Protein AF-A0AAD5GZL8-F1 (afdb_monomer)

Mean predicted aligned error: 10.39 Å

Radius of gyration: 17.38 Å; Cα contacts (8 Å, |Δi|>4): 79; chains: 1; bounding box: 44×29×42 Å

Sequence (118 aa):
MGFGRLLSLKMDGIPAKLGHYVVDNFDPDSLELTLTSVTLAIDAEVVHKILGIPIGGVSFNALASREAHDEGISKWKKRYPPSRFISPKQMVDMIDKESNGEDDFNFRMDFIICFYTI

Foldseek 3Di:
DLQLVVLVDDCPDPNVVVVVQQVVQADPVQCWGDDPPDIDRDDLVNCCVRRVDDDDDDPPVRPPDDPPPDPLVVVLPVVDDPDPDDDLVNLVVCCVVPVPSPPDPNVVVSVVVSVVVD

Solvent-accessible surface area (backbone atoms only — not comparable to full-atom values): 7289 Å² total; per-residue (Å²): 114,28,61,35,66,58,70,74,60,77,61,73,68,69,52,44,59,50,52,51,50,48,64,78,35,43,39,83,89,80,32,32,36,56,51,103,88,50,74,44,78,60,49,64,64,58,48,21,70,74,43,46,42,70,80,73,80,77,52,78,88,71,50,76,80,71,64,98,76,43,66,65,60,54,55,53,57,66,76,47,79,100,58,99,68,84,52,60,68,59,39,52,55,44,44,73,70,66,29,87,66,50,68,42,73,61,41,52,51,41,51,53,52,41,67,71,75,108

pLDDT: mean 75.05, std 9.45, range [51.59, 89.25]

Organism: Ambrosia artemisiifolia (NCBI:txid4212)

Structure (mmCIF, N/CA/C/O backbone):
data_AF-A0AAD5GZL8-F1
#
_entry.id   AF-A0AAD5GZL8-F1
#
loop_
_atom_site.group_PDB
_atom_site.id
_atom_site.type_symbol
_atom_site.label_atom_id
_atom_site.label_alt_id
_atom_site.label_comp_id
_atom_site.label_asym_id
_atom_site.label_entity_id
_atom_site.label_seq_id
_atom_site.pdbx_PDB_ins_code
_atom_site.Cartn_x
_atom_site.Cartn_y
_atom_site.Cartn_z
_atom_site.occupancy
_atom_site.B_iso_or_equiv
_atom_site.auth_seq_id
_atom_site.auth_comp_id
_atom_site.auth_asym_id
_atom_site.auth_atom_id
_atom_site.pdbx_PDB_model_num
ATOM 1 N N . MET A 1 1 ? -3.754 1.757 -11.515 1.00 57.72 1 MET A N 1
ATOM 2 C CA . MET A 1 1 ? -4.416 1.089 -10.378 1.00 57.72 1 MET A CA 1
ATOM 3 C C . MET A 1 1 ? -4.753 2.193 -9.388 1.00 57.72 1 MET A C 1
ATOM 5 O O . MET A 1 1 ? -4.089 3.211 -9.403 1.00 57.72 1 MET A O 1
ATOM 9 N N . GLY A 1 2 ? -5.772 2.069 -8.546 1.00 57.69 2 GLY A N 1
ATOM 10 C CA . GLY A 1 2 ? -6.219 3.207 -7.725 1.00 57.69 2 GLY A CA 1
ATOM 11 C C . GLY A 1 2 ? -5.238 3.729 -6.650 1.00 57.69 2 GLY A C 1
ATOM 12 O O . GLY A 1 2 ? -5.474 4.773 -6.045 1.00 57.69 2 GLY A O 1
ATOM 13 N N . PHE A 1 3 ? -4.104 3.060 -6.436 1.00 64.50 3 PHE A N 1
ATOM 14 C CA . PHE A 1 3 ? -3.189 3.312 -5.317 1.00 64.50 3 PHE A CA 1
ATOM 15 C C . PHE A 1 3 ? -2.460 4.663 -5.336 1.00 64.50 3 PHE A C 1
ATOM 17 O O . PHE A 1 3 ? -1.912 5.051 -4.309 1.00 64.50 3 PHE A O 1
ATOM 24 N N . GLY A 1 4 ? -2.489 5.422 -6.437 1.00 66.12 4 GLY A N 1
ATOM 25 C CA . GLY A 1 4 ? -1.828 6.734 -6.509 1.00 66.12 4 GLY A CA 1
ATOM 26 C C . GLY A 1 4 ? -2.289 7.721 -5.427 1.00 66.12 4 GLY A C 1
ATOM 27 O O . GLY A 1 4 ? -1.500 8.522 -4.936 1.00 66.12 4 GLY A O 1
ATOM 28 N N . ARG A 1 5 ? -3.543 7.623 -4.957 1.00 67.69 5 ARG A N 1
ATOM 29 C CA . ARG A 1 5 ? -4.041 8.478 -3.862 1.00 67.69 5 ARG A CA 1
ATOM 30 C C . ARG A 1 5 ? -3.379 8.197 -2.510 1.00 67.69 5 ARG A C 1
ATOM 32 O O . ARG A 1 5 ? -3.365 9.086 -1.663 1.00 67.69 5 ARG A O 1
ATOM 39 N N . LEU A 1 6 ? -2.822 7.000 -2.309 1.00 70.44 6 LEU A N 1
ATOM 40 C CA . LEU A 1 6 ? -2.113 6.642 -1.078 1.00 70.44 6 LEU A CA 1
ATOM 41 C C . LEU A 1 6 ? -0.762 7.356 -0.962 1.00 70.44 6 LEU A C 1
ATOM 43 O O . LEU A 1 6 ? -0.354 7.673 0.148 1.00 70.44 6 LEU A O 1
ATOM 47 N N . LEU A 1 7 ? -0.114 7.697 -2.084 1.00 67.75 7 LEU A N 1
ATOM 48 C CA . LEU A 1 7 ? 1.152 8.449 -2.097 1.00 67.75 7 LEU A CA 1
ATOM 49 C C . LEU A 1 7 ? 1.024 9.843 -1.471 1.00 67.75 7 LEU A C 1
ATOM 51 O O . LEU A 1 7 ? 1.983 10.398 -0.946 1.00 67.75 7 LEU A O 1
ATOM 55 N N . SER A 1 8 ? -0.176 10.423 -1.521 1.00 67.19 8 SER A N 1
ATOM 56 C CA . SER A 1 8 ? -0.459 11.738 -0.938 1.00 67.19 8 SER A CA 1
ATOM 57 C C . SER A 1 8 ? -0.749 11.678 0.568 1.00 67.19 8 SER A C 1
ATOM 59 O O . SER A 1 8 ? -0.903 12.719 1.211 1.00 67.19 8 SER A O 1
ATOM 61 N N . LEU A 1 9 ? -0.879 10.477 1.134 1.00 68.50 9 LEU A N 1
ATOM 62 C CA . LEU A 1 9 ? -1.375 10.259 2.485 1.00 68.50 9 LEU A CA 1
ATOM 63 C C . LEU A 1 9 ? -0.202 10.289 3.475 1.00 68.50 9 LEU A C 1
ATOM 65 O O . LEU A 1 9 ? 0.419 9.275 3.773 1.00 68.50 9 LEU A O 1
ATOM 69 N N . LYS A 1 10 ? 0.122 11.485 3.977 1.00 62.78 10 LYS A N 1
ATOM 70 C CA . LYS A 1 10 ? 1.175 11.668 4.988 1.00 62.78 10 LYS A CA 1
ATOM 71 C C . LYS A 1 10 ? 0.710 11.124 6.341 1.00 62.78 10 LYS A C 1
ATOM 73 O O . LYS A 1 10 ? -0.222 11.661 6.936 1.00 62.78 10 LYS A O 1
ATOM 78 N N . MET A 1 11 ? 1.373 10.078 6.828 1.00 61.38 11 MET A N 1
ATOM 79 C CA . MET A 1 11 ? 1.043 9.382 8.080 1.00 61.38 11 MET A CA 1
ATOM 80 C C . MET A 1 11 ? 1.879 9.862 9.283 1.00 61.38 11 MET A C 1
ATOM 82 O O . MET A 1 11 ? 2.121 9.106 10.221 1.00 61.38 11 MET A O 1
ATOM 86 N N . ASP A 1 12 ? 2.308 11.124 9.302 1.00 60.09 12 ASP A N 1
ATOM 87 C CA . ASP A 1 12 ? 3.185 11.629 10.364 1.00 60.09 12 ASP A CA 1
ATOM 88 C C . ASP A 1 12 ? 2.366 12.219 11.527 1.00 60.09 12 ASP A C 1
ATOM 90 O O . ASP A 1 12 ? 1.577 13.150 11.352 1.00 60.09 12 ASP A O 1
ATOM 94 N N . GLY A 1 13 ? 2.563 11.706 12.747 1.00 66.00 13 GLY A N 1
ATOM 95 C CA . GLY A 1 13 ? 1.979 12.268 13.973 1.00 66.00 13 GLY A CA 1
ATOM 96 C C . GLY A 1 13 ? 0.581 11.739 14.323 1.00 66.00 13 GLY A C 1
ATOM 97 O O . GLY A 1 13 ? 0.419 10.573 14.673 1.00 66.00 13 GLY A O 1
ATOM 98 N N . ILE A 1 14 ? -0.436 12.609 14.305 1.00 61.62 14 ILE A N 1
ATOM 99 C CA . ILE A 1 14 ? -1.834 12.28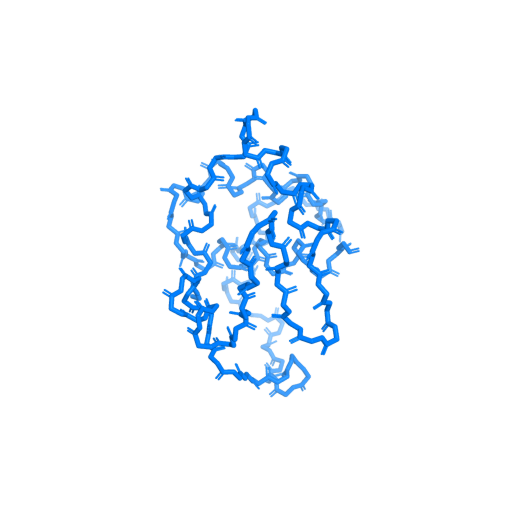3 14.675 1.00 61.62 14 ILE A CA 1
ATOM 100 C C . ILE A 1 14 ? -2.453 11.172 13.794 1.00 61.62 14 ILE A C 1
ATOM 102 O O . ILE A 1 14 ? -3.132 10.305 14.349 1.00 61.62 14 ILE A O 1
ATOM 106 N N . PRO A 1 15 ? -2.197 11.118 12.470 1.00 60.12 15 PRO A N 1
ATOM 107 C CA . PRO A 1 15 ? -2.696 10.046 11.607 1.00 60.12 15 PRO A CA 1
ATOM 108 C C . PRO A 1 15 ? -2.221 8.642 12.008 1.00 60.12 15 PRO A C 1
ATOM 110 O O . PRO A 1 15 ? -2.964 7.684 11.825 1.00 60.12 15 PRO A O 1
ATOM 113 N N . ALA A 1 16 ? -1.042 8.499 12.628 1.00 62.53 16 ALA A N 1
ATOM 114 C CA . ALA A 1 16 ? -0.568 7.199 13.108 1.00 62.53 16 ALA A CA 1
ATOM 115 C C . ALA A 1 16 ? -1.438 6.659 14.258 1.00 62.53 16 ALA A C 1
ATOM 117 O O . ALA A 1 16 ? -1.808 5.486 14.267 1.00 62.53 16 ALA A O 1
ATOM 118 N N . LYS A 1 17 ? -1.845 7.526 15.200 1.00 71.94 17 LYS A N 1
ATOM 119 C CA . LYS A 1 17 ? -2.793 7.152 16.269 1.00 71.94 17 LYS A CA 1
ATOM 120 C C . LYS A 1 17 ? -4.166 6.792 15.710 1.00 71.94 17 LYS A C 1
ATOM 122 O O . LYS A 1 17 ? -4.818 5.901 16.241 1.00 71.94 17 LYS A O 1
ATOM 127 N N . LEU A 1 18 ? -4.586 7.472 14.643 1.00 76.06 18 LEU A N 1
ATOM 128 C CA . LEU A 1 18 ? -5.819 7.140 13.939 1.00 76.06 18 LEU A CA 1
ATOM 129 C C . LEU A 1 18 ? -5.728 5.756 13.284 1.00 76.06 18 LEU A C 1
ATOM 131 O O . LEU A 1 18 ? -6.667 4.981 13.397 1.00 76.06 18 LEU A O 1
ATOM 135 N N . GLY A 1 19 ? -4.589 5.420 12.671 1.00 75.25 19 GLY A N 1
ATOM 136 C CA . GLY A 1 19 ? -4.341 4.087 12.121 1.00 75.25 19 GLY A CA 1
ATOM 137 C C . GLY A 1 19 ? -4.475 2.987 13.175 1.00 75.25 19 GLY A C 1
ATOM 138 O O . GLY A 1 19 ? -5.215 2.032 12.962 1.00 75.25 19 GLY A O 1
ATOM 139 N N . HIS A 1 20 ? -3.843 3.158 14.341 1.00 80.12 20 HIS A N 1
ATOM 140 C CA . HIS A 1 20 ? -3.987 2.218 15.462 1.00 80.12 20 HIS A CA 1
ATOM 141 C C . HIS A 1 20 ? -5.435 2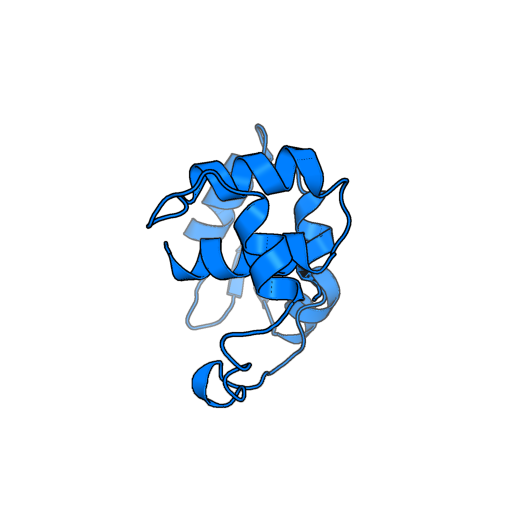.095 15.939 1.00 80.12 20 HIS A C 1
ATOM 143 O O . HIS A 1 20 ? -5.934 0.988 16.102 1.00 80.12 20 HIS A O 1
ATOM 149 N N . TYR A 1 21 ? -6.136 3.221 16.083 1.00 84.25 21 TYR A N 1
ATOM 150 C CA . TYR A 1 21 ? -7.540 3.212 16.480 1.00 84.25 21 TYR A CA 1
ATOM 151 C C . TYR A 1 21 ? -8.418 2.442 15.484 1.00 84.25 21 TYR A C 1
ATOM 153 O O . TYR A 1 21 ? -9.289 1.686 15.899 1.00 84.25 21 TYR A O 1
ATOM 161 N N . VAL A 1 22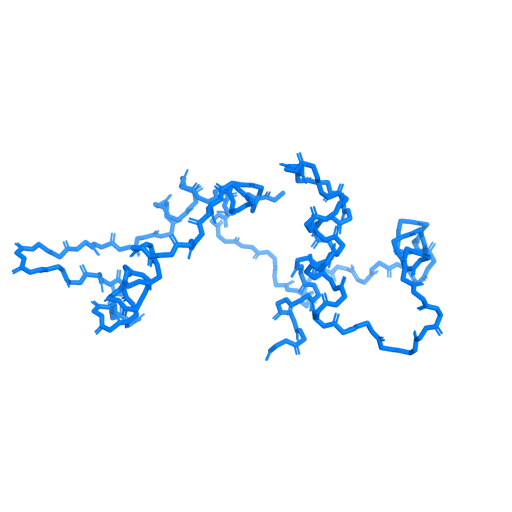 ? -8.191 2.608 14.177 1.00 84.38 22 VAL A N 1
ATOM 162 C CA . VAL A 1 22 ? -8.936 1.861 13.154 1.00 84.38 22 VAL A CA 1
ATOM 163 C C . VAL A 1 22 ? -8.662 0.364 13.272 1.00 84.38 22 VAL A C 1
ATOM 165 O O . VAL A 1 22 ? -9.609 -0.407 13.229 1.00 84.38 22 VAL A O 1
ATOM 168 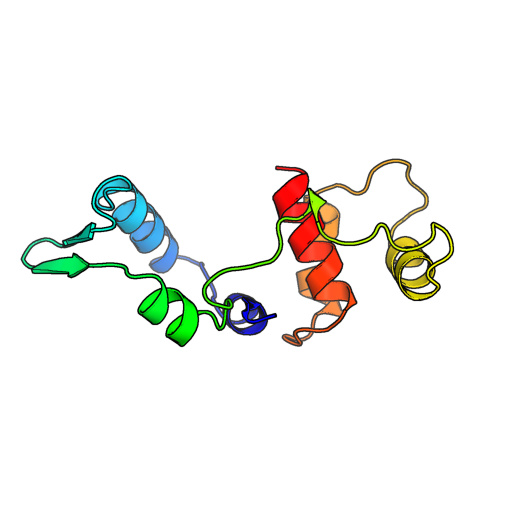N N . VAL A 1 23 ? -7.408 -0.049 13.470 1.00 83.62 23 VAL A N 1
ATOM 169 C CA . VAL A 1 23 ? -7.056 -1.469 13.646 1.00 83.62 23 VAL A CA 1
ATOM 170 C C . VAL A 1 23 ? -7.727 -2.071 14.882 1.00 83.62 23 VAL A C 1
ATOM 172 O O . VAL A 1 23 ? -8.239 -3.182 14.805 1.00 83.62 23 VAL A O 1
ATOM 175 N N . ASP A 1 24 ? -7.770 -1.338 15.994 1.00 86.25 24 ASP A N 1
ATOM 176 C CA . ASP A 1 24 ? -8.335 -1.838 17.253 1.00 86.25 24 ASP A CA 1
ATOM 177 C C . ASP A 1 24 ? -9.873 -1.923 17.243 1.00 86.25 24 ASP A C 1
ATOM 179 O O . ASP A 1 24 ? -10.450 -2.670 18.032 1.00 86.25 24 ASP A O 1
ATOM 183 N N . ASN A 1 25 ? -10.548 -1.145 16.388 1.00 87.75 25 ASN A N 1
ATOM 184 C CA . ASN A 1 25 ? -12.012 -1.016 16.381 1.00 87.75 25 ASN A CA 1
ATOM 185 C C . ASN A 1 25 ? -12.682 -1.524 15.091 1.00 87.75 25 ASN A C 1
ATOM 187 O O . ASN A 1 25 ? -13.901 -1.390 14.941 1.00 87.75 25 ASN A O 1
ATOM 191 N N . PHE A 1 26 ? -11.903 -2.054 14.148 1.00 88.00 26 PHE A N 1
ATOM 192 C CA . PHE A 1 26 ? -12.407 -2.663 12.923 1.00 88.00 26 PHE A CA 1
ATOM 193 C C . PHE A 1 26 ? -12.618 -4.163 13.120 1.00 88.00 26 PHE A C 1
ATOM 195 O O . PHE A 1 26 ? -11.692 -4.880 13.498 1.00 88.00 26 PHE A O 1
ATOM 202 N N . ASP A 1 27 ? -13.823 -4.634 12.821 1.00 88.06 27 ASP A N 1
ATOM 203 C CA . ASP A 1 27 ? -14.154 -6.051 12.807 1.00 88.06 27 ASP A CA 1
ATOM 204 C C . ASP A 1 27 ? -14.059 -6.601 11.369 1.00 88.06 27 ASP A C 1
ATOM 206 O O . ASP A 1 27 ? -14.852 -6.212 10.504 1.00 88.06 27 ASP A O 1
ATOM 210 N N . PRO A 1 28 ? -13.095 -7.496 11.079 1.00 83.00 28 PRO A N 1
ATOM 211 C CA . PRO A 1 28 ? -12.907 -8.044 9.742 1.00 83.00 28 PRO A CA 1
ATOM 212 C C . PRO A 1 28 ? -14.026 -8.997 9.303 1.00 83.00 28 PRO A C 1
ATOM 214 O O . PRO A 1 28 ? -14.189 -9.185 8.098 1.00 83.00 28 PRO A O 1
ATOM 217 N N . ASP A 1 29 ? -14.787 -9.584 10.234 1.00 85.25 29 ASP A N 1
ATOM 218 C CA . ASP A 1 29 ? -15.852 -10.537 9.900 1.00 85.25 29 ASP A CA 1
ATOM 219 C C . ASP A 1 29 ? -17.129 -9.815 9.447 1.00 85.25 29 ASP A C 1
ATOM 221 O O . ASP A 1 29 ? -17.776 -10.228 8.481 1.00 85.25 29 ASP A O 1
ATOM 225 N N . SER A 1 30 ? -17.480 -8.714 10.116 1.00 85.81 30 SER A N 1
ATOM 226 C CA . SER A 1 30 ? -18.627 -7.869 9.753 1.00 85.81 30 SER A CA 1
ATOM 227 C C . SER A 1 30 ? -18.281 -6.750 8.765 1.00 85.81 30 SER A C 1
ATOM 229 O O . SER A 1 30 ? -19.185 -6.175 8.160 1.00 85.81 30 SER A O 1
ATOM 231 N N . LEU A 1 31 ? -16.988 -6.467 8.558 1.00 86.44 31 LEU A N 1
ATOM 232 C CA . LEU A 1 31 ? -16.480 -5.305 7.821 1.00 86.44 31 LEU A CA 1
ATOM 233 C C . LEU A 1 31 ? -16.974 -3.974 8.407 1.00 86.44 31 LEU A C 1
ATOM 235 O O . LEU A 1 31 ? -17.202 -3.007 7.682 1.00 86.44 31 LEU A O 1
ATOM 239 N N . GLU A 1 32 ? -17.126 -3.900 9.725 1.00 89.25 32 GLU A N 1
ATOM 240 C CA . GLU A 1 32 ? -17.613 -2.710 10.416 1.00 89.25 32 GLU A CA 1
ATOM 241 C C . GLU A 1 32 ? -16.511 -2.056 11.253 1.00 89.25 32 GLU A C 1
ATOM 243 O O . GLU A 1 32 ? -15.758 -2.710 11.970 1.00 89.25 32 GLU A O 1
ATOM 248 N N . LEU A 1 33 ? -16.425 -0.729 11.186 1.00 88.31 33 LEU A N 1
ATOM 249 C CA . LEU A 1 33 ? -15.582 0.083 12.054 1.00 88.31 33 LEU A CA 1
ATOM 250 C C . LEU A 1 33 ? -16.453 0.746 13.119 1.00 88.31 33 LEU A C 1
ATOM 252 O O . LEU A 1 33 ? -17.253 1.635 12.814 1.00 88.31 33 LEU A O 1
ATOM 256 N N . THR A 1 34 ? -16.277 0.350 14.376 1.00 85.75 34 THR A N 1
ATOM 257 C CA . THR A 1 34 ? -17.055 0.908 15.488 1.00 85.75 34 THR A CA 1
ATOM 258 C C . THR A 1 34 ? -16.352 2.131 16.069 1.00 85.75 34 THR A C 1
ATOM 260 O O . THR A 1 34 ? -15.319 2.036 16.719 1.00 85.75 34 THR A O 1
ATOM 263 N N . LEU A 1 35 ? -16.916 3.313 15.842 1.00 85.06 35 LEU A N 1
ATOM 264 C CA . LEU A 1 35 ? -16.503 4.552 16.502 1.00 85.06 35 LEU A CA 1
ATOM 265 C C . LEU A 1 35 ? -17.261 4.698 17.829 1.00 85.06 35 LEU A C 1
ATOM 267 O O . LEU A 1 35 ? -18.287 4.059 18.050 1.00 85.06 35 LEU A O 1
ATOM 271 N N . THR A 1 36 ? -16.817 5.617 18.689 1.00 80.75 36 THR A N 1
ATOM 272 C CA . THR A 1 36 ? -17.392 5.865 20.029 1.00 80.75 36 THR A CA 1
ATOM 273 C C . THR A 1 36 ? -18.921 6.030 20.060 1.00 80.75 36 THR A C 1
ATOM 275 O O . THR A 1 36 ? -19.540 5.782 21.092 1.00 80.75 36 THR A O 1
ATOM 278 N N . SER A 1 37 ? -19.544 6.471 18.965 1.00 78.31 37 SER A N 1
ATOM 279 C CA . SER A 1 37 ? -20.991 6.712 18.888 1.00 78.31 37 SER A CA 1
ATOM 280 C C . SER A 1 37 ? -21.662 6.237 17.596 1.00 78.31 37 SER A C 1
ATOM 282 O O . SER A 1 37 ? -22.872 6.409 17.456 1.00 78.31 37 SER A O 1
ATOM 284 N N . VAL A 1 38 ? -20.907 5.687 16.640 1.00 85.50 38 VAL A N 1
ATOM 285 C CA . VAL A 1 38 ? -21.409 5.327 15.305 1.00 85.50 38 VAL A CA 1
ATOM 286 C C . VAL A 1 38 ? -20.640 4.124 14.783 1.00 85.50 38 VAL A C 1
ATOM 288 O O . VAL A 1 38 ? -19.421 4.078 14.898 1.00 85.50 38 VAL A O 1
ATOM 291 N N . THR A 1 39 ? -21.335 3.199 14.136 1.00 85.62 39 THR A N 1
ATOM 292 C CA . THR A 1 39 ? -20.705 2.089 13.420 1.00 85.62 39 THR A CA 1
ATOM 293 C C . THR A 1 39 ? -20.707 2.398 11.927 1.00 85.62 39 THR A C 1
ATOM 295 O O . THR A 1 39 ? -21.740 2.759 11.360 1.00 85.62 39 THR A O 1
ATOM 298 N N . LEU A 1 40 ? -19.534 2.330 11.302 1.00 86.19 40 LEU A N 1
ATOM 299 C CA . LEU A 1 40 ? -19.337 2.568 9.878 1.00 86.19 40 LEU A CA 1
ATOM 300 C C . LEU A 1 40 ? -19.147 1.225 9.173 1.00 86.19 40 LEU A C 1
ATOM 302 O O . LEU A 1 40 ? -18.126 0.573 9.369 1.00 86.19 40 LEU A O 1
ATOM 306 N N . ALA A 1 41 ? -20.090 0.839 8.317 1.00 86.50 41 ALA A N 1
ATOM 307 C CA . ALA A 1 41 ? -19.903 -0.302 7.430 1.00 86.50 41 ALA A CA 1
ATOM 308 C C . ALA A 1 41 ? -18.888 0.051 6.330 1.00 86.50 41 ALA A C 1
ATOM 310 O O . ALA A 1 41 ? -19.029 1.064 5.637 1.00 86.50 41 ALA A O 1
ATOM 311 N N . ILE A 1 42 ? -17.855 -0.775 6.185 1.00 85.06 42 ILE A N 1
ATOM 312 C CA . ILE A 1 42 ? -16.859 -0.683 5.122 1.00 85.06 42 ILE A CA 1
ATOM 313 C C . ILE A 1 42 ? -17.243 -1.687 4.042 1.00 85.06 42 ILE A C 1
ATOM 315 O O . ILE A 1 42 ? -16.961 -2.877 4.137 1.00 85.06 42 ILE A O 1
ATOM 319 N N . ASP A 1 43 ? -17.874 -1.199 2.981 1.00 85.00 43 ASP A N 1
ATOM 320 C CA . ASP A 1 43 ? -18.177 -2.017 1.812 1.00 85.00 43 ASP A CA 1
ATOM 321 C C . ASP A 1 43 ? -17.103 -1.866 0.712 1.00 85.00 43 ASP A C 1
ATOM 323 O O . ASP A 1 43 ? -16.294 -0.927 0.680 1.00 85.00 43 ASP A O 1
ATOM 327 N N . ALA A 1 44 ? -17.085 -2.823 -0.218 1.00 81.75 44 ALA A N 1
ATOM 328 C CA . ALA A 1 44 ? -16.153 -2.807 -1.341 1.00 81.75 44 ALA A CA 1
ATOM 329 C C . ALA A 1 44 ? -16.372 -1.605 -2.284 1.00 81.75 44 ALA A C 1
ATOM 331 O O . ALA A 1 44 ? -15.426 -1.173 -2.946 1.00 81.75 44 ALA A O 1
ATOM 332 N N . GLU A 1 45 ? -17.581 -1.035 -2.337 1.00 84.56 45 GLU A N 1
ATOM 333 C CA . GLU A 1 45 ? -17.888 0.146 -3.151 1.00 84.56 45 GLU A CA 1
ATOM 334 C C . GLU A 1 45 ? -17.258 1.416 -2.571 1.00 84.56 45 GLU A C 1
ATOM 336 O O . GLU A 1 45 ? -16.698 2.226 -3.310 1.00 84.56 45 GLU A O 1
ATOM 341 N N . VAL A 1 46 ? -17.278 1.576 -1.250 1.00 83.31 46 VAL A N 1
ATOM 342 C CA . VAL A 1 46 ? -16.648 2.657 -0.497 1.00 83.31 46 VAL A CA 1
ATOM 343 C C . VAL A 1 46 ? -15.136 2.573 -0.661 1.00 83.31 46 VAL A C 1
ATOM 345 O O . VAL A 1 46 ? -14.501 3.582 -0.983 1.00 83.31 46 VAL A O 1
ATOM 348 N N . VAL A 1 47 ? -14.554 1.376 -0.536 1.00 81.44 47 VAL A N 1
ATOM 349 C CA . VAL A 1 47 ? -13.122 1.149 -0.791 1.00 81.44 47 VAL A CA 1
ATOM 350 C C . VAL A 1 47 ? -12.768 1.503 -2.235 1.00 81.44 47 VAL A C 1
ATOM 352 O O . VAL A 1 47 ? -11.816 2.251 -2.467 1.00 81.44 47 VAL A O 1
ATOM 355 N N . HIS A 1 48 ? -13.555 1.047 -3.210 1.00 82.31 48 HIS A N 1
ATOM 356 C CA . HIS A 1 48 ? -13.363 1.399 -4.614 1.00 82.31 48 HIS A CA 1
ATOM 357 C C . HIS A 1 48 ? -13.469 2.904 -4.860 1.00 82.31 48 HIS A C 1
ATOM 359 O O . HIS A 1 48 ? -12.642 3.481 -5.559 1.00 82.31 48 HIS A O 1
ATOM 365 N N . LYS A 1 49 ? -14.448 3.576 -4.260 1.00 80.75 49 LYS A N 1
ATOM 366 C CA . LYS A 1 49 ? -14.666 5.014 -4.428 1.00 80.75 49 LYS A CA 1
ATOM 367 C C . LYS A 1 49 ? -13.528 5.848 -3.840 1.00 80.75 49 LYS A C 1
ATOM 369 O O . LYS A 1 49 ? -13.141 6.860 -4.424 1.00 80.75 49 LYS A O 1
ATOM 374 N N . ILE A 1 50 ? -13.005 5.453 -2.680 1.00 77.88 50 ILE A N 1
ATOM 375 C CA . ILE A 1 50 ? -11.948 6.196 -1.983 1.00 77.88 50 ILE A CA 1
ATOM 376 C C . ILE A 1 50 ? -10.582 5.893 -2.600 1.00 77.88 50 ILE A C 1
ATOM 378 O O . ILE A 1 50 ? -9.840 6.822 -2.932 1.00 77.88 50 ILE A O 1
ATOM 382 N N . LEU A 1 51 ? -10.265 4.607 -2.766 1.00 72.94 51 LEU A N 1
ATOM 383 C CA . LEU A 1 51 ? -8.947 4.130 -3.178 1.00 72.94 51 LEU A CA 1
ATOM 384 C C . LEU A 1 51 ? -8.848 3.808 -4.666 1.00 72.94 51 LEU A C 1
ATOM 386 O O . LEU A 1 51 ? -7.769 3.457 -5.112 1.00 72.94 51 LEU A O 1
ATOM 390 N N . GLY A 1 52 ? -9.929 3.864 -5.443 1.00 71.75 52 GLY A N 1
ATOM 391 C CA . GLY A 1 52 ? -9.926 3.513 -6.869 1.00 71.75 52 GLY A CA 1
ATOM 392 C C . GLY A 1 52 ? -9.599 2.041 -7.154 1.00 71.75 52 GLY A C 1
ATOM 393 O O . GLY A 1 52 ? -9.261 1.699 -8.290 1.00 71.75 52 GLY A O 1
ATOM 394 N N . ILE A 1 53 ? -9.616 1.174 -6.137 1.00 74.38 53 ILE A N 1
ATOM 395 C CA . ILE A 1 53 ? -9.313 -0.254 -6.285 1.00 74.38 53 ILE A CA 1
ATOM 396 C C . ILE A 1 53 ? -10.526 -0.913 -6.939 1.00 74.38 53 ILE A C 1
ATOM 398 O O . ILE A 1 53 ? -11.615 -0.783 -6.392 1.00 74.38 53 ILE A O 1
ATOM 402 N N . PRO A 1 54 ? -10.396 -1.564 -8.106 1.00 72.06 54 PRO A N 1
ATOM 403 C CA . PRO A 1 54 ? -11.536 -2.180 -8.781 1.00 72.06 54 PRO A CA 1
ATOM 404 C C . PRO A 1 54 ? -12.262 -3.170 -7.861 1.00 72.06 54 PRO A C 1
ATOM 406 O O . PRO A 1 54 ? -11.628 -3.916 -7.119 1.00 72.06 54 PRO A O 1
ATOM 409 N N . ILE A 1 55 ? -13.595 -3.151 -7.912 1.00 78.31 55 ILE A N 1
ATOM 410 C CA . ILE A 1 55 ? -14.434 -4.104 -7.183 1.00 78.31 55 ILE A CA 1
ATOM 411 C C . ILE A 1 55 ? -14.340 -5.446 -7.904 1.00 78.31 55 ILE A C 1
ATOM 413 O O . ILE A 1 55 ? -14.687 -5.554 -9.082 1.00 78.31 55 ILE A O 1
ATOM 417 N N . GLY A 1 56 ? -13.849 -6.459 -7.196 1.00 74.25 56 GLY A N 1
ATOM 418 C CA . GLY A 1 56 ? -13.477 -7.737 -7.793 1.00 74.25 56 GLY A CA 1
ATOM 419 C C . GLY A 1 56 ? -12.105 -7.692 -8.471 1.00 74.25 56 GLY A C 1
ATOM 420 O O . GLY A 1 56 ? -11.382 -6.699 -8.437 1.00 74.25 56 GLY A O 1
ATOM 421 N N . GLY A 1 57 ? -11.705 -8.803 -9.079 1.00 67.50 57 GLY A N 1
ATOM 422 C CA . GLY A 1 57 ? -10.397 -8.893 -9.709 1.00 67.50 57 GLY A CA 1
ATOM 423 C C . GLY A 1 57 ? -10.116 -10.269 -10.281 1.00 67.50 57 GLY A C 1
ATOM 424 O O . GLY A 1 57 ? -10.770 -11.257 -9.952 1.00 67.50 57 GLY A O 1
ATOM 425 N N . VAL A 1 58 ? -9.120 -10.314 -11.156 1.00 63.41 58 VAL A N 1
ATOM 426 C CA . VAL A 1 58 ? -8.541 -11.566 -11.635 1.00 63.41 58 VAL A CA 1
ATOM 427 C C . VAL A 1 58 ? -7.571 -12.037 -10.559 1.00 63.41 58 VAL A C 1
ATOM 429 O O . VAL A 1 58 ? -6.753 -11.248 -10.083 1.00 63.41 58 VAL A O 1
ATOM 432 N N . SER A 1 59 ? -7.668 -13.303 -10.147 1.00 63.47 59 SER A N 1
ATOM 433 C CA . SER A 1 59 ? -6.684 -13.860 -9.219 1.00 63.47 59 SER A CA 1
ATOM 434 C C . SER A 1 59 ? -5.286 -13.704 -9.820 1.00 63.47 59 SER A C 1
ATOM 436 O O . SER A 1 59 ? -5.112 -13.845 -11.031 1.00 63.47 59 SER A O 1
ATOM 438 N N . PHE A 1 60 ? -4.271 -13.442 -8.994 1.00 60.69 60 PHE A N 1
ATOM 439 C CA . PHE A 1 60 ? -2.888 -13.382 -9.487 1.00 60.69 60 PHE A CA 1
ATOM 440 C C . PHE A 1 60 ? -2.505 -14.649 -10.268 1.00 60.69 60 PHE A C 1
ATOM 442 O O . PHE A 1 60 ? -1.785 -14.569 -11.255 1.00 60.69 60 PHE A O 1
ATOM 449 N N . ASN A 1 61 ? -3.072 -15.795 -9.884 1.00 61.91 61 ASN A N 1
ATOM 450 C CA . ASN A 1 61 ? -2.883 -17.083 -10.554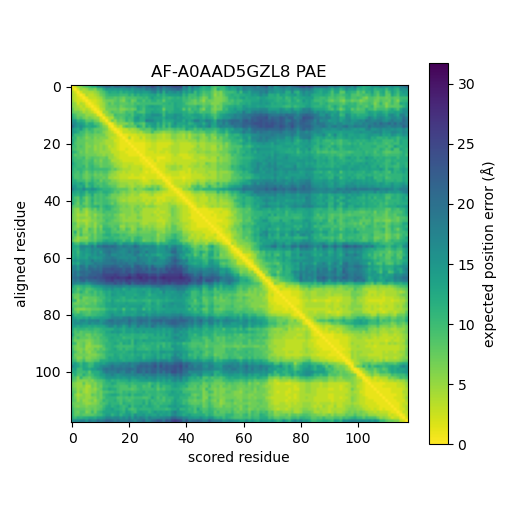 1.00 61.91 61 ASN A CA 1
ATOM 451 C C . ASN A 1 61 ? -3.575 -17.184 -11.925 1.00 61.91 61 ASN A C 1
ATOM 453 O O . ASN A 1 61 ? -3.210 -18.040 -12.724 1.00 61.91 61 ASN A O 1
ATOM 457 N N . ALA A 1 62 ? -4.584 -16.353 -12.192 1.00 64.38 62 ALA A N 1
ATOM 458 C CA . ALA A 1 62 ? -5.276 -16.278 -13.476 1.00 64.38 62 ALA A CA 1
ATOM 459 C C . ALA A 1 62 ? -4.686 -15.204 -14.407 1.00 64.38 62 ALA A C 1
ATOM 461 O O . ALA A 1 62 ? -5.061 -15.139 -15.579 1.00 64.38 62 ALA A O 1
ATOM 462 N N . LEU A 1 63 ? -3.753 -14.375 -13.923 1.00 62.03 63 LEU A N 1
ATOM 463 C CA . LEU A 1 63 ? -2.967 -13.506 -14.791 1.00 62.03 63 LEU A CA 1
ATOM 464 C C . LEU A 1 63 ? -1.990 -14.371 -15.593 1.00 62.03 63 LEU A C 1
ATOM 466 O O . LEU A 1 63 ? -1.192 -15.117 -15.026 1.00 62.03 63 LEU A O 1
ATOM 470 N N . ALA A 1 64 ? -2.045 -14.269 -16.922 1.00 59.75 64 ALA A N 1
ATOM 471 C CA . ALA A 1 64 ? -1.063 -14.918 -17.778 1.00 59.75 64 ALA A CA 1
ATOM 472 C C . ALA A 1 64 ? 0.343 -14.456 -17.370 1.00 59.75 64 ALA A C 1
ATOM 474 O O . ALA A 1 64 ? 0.598 -13.253 -17.249 1.00 59.75 64 ALA A O 1
ATOM 475 N N . SER A 1 65 ? 1.244 -15.415 -17.146 1.00 59.72 65 SER A N 1
ATOM 476 C CA . SER A 1 65 ? 2.649 -15.116 -16.891 1.00 59.72 65 SER A CA 1
ATOM 477 C C . SER A 1 65 ? 3.173 -14.275 -18.054 1.00 59.72 65 SER A C 1
ATOM 479 O O . SER A 1 65 ? 3.131 -14.711 -19.206 1.00 59.72 65 SER A O 1
ATOM 481 N N . ARG A 1 66 ? 3.602 -13.041 -17.771 1.00 59.81 66 ARG A N 1
ATOM 482 C CA . ARG A 1 66 ? 4.315 -12.241 -18.769 1.00 59.81 66 ARG A CA 1
ATOM 483 C C . ARG A 1 66 ? 5.621 -12.955 -19.091 1.00 59.81 66 ARG A C 1
ATOM 485 O O . ARG A 1 66 ? 6.273 -13.480 -18.188 1.00 59.81 66 ARG A O 1
ATOM 492 N N . GLU A 1 67 ? 5.992 -12.978 -20.368 1.00 59.06 67 GLU A N 1
ATOM 493 C CA . GLU A 1 67 ? 7.255 -13.577 -20.788 1.00 59.06 67 GLU A CA 1
ATOM 494 C C . GLU A 1 67 ? 8.418 -12.972 -19.989 1.00 59.06 67 GLU A C 1
ATOM 496 O O . GLU A 1 67 ? 8.453 -11.770 -19.717 1.00 59.06 67 GLU A O 1
ATOM 501 N N . ALA A 1 68 ? 9.400 -13.806 -19.632 1.00 56.22 68 ALA A N 1
ATOM 502 C CA . ALA A 1 68 ? 10.569 -13.413 -18.838 1.00 56.22 68 ALA A CA 1
ATOM 503 C C . ALA A 1 68 ? 11.393 -12.256 -19.456 1.00 56.22 68 ALA A C 1
ATOM 505 O O . ALA A 1 68 ? 12.268 -11.698 -18.794 1.00 56.22 68 ALA A O 1
ATOM 506 N N . HIS A 1 69 ? 11.099 -11.892 -20.709 1.00 56.97 69 HIS A N 1
ATOM 507 C CA . HIS A 1 69 ? 11.732 -10.839 -21.498 1.00 56.97 69 HIS A CA 1
ATOM 508 C C . HIS A 1 69 ? 10.858 -9.594 -21.696 1.00 56.97 69 HIS A C 1
ATOM 510 O O . HIS A 1 69 ? 11.040 -8.864 -22.669 1.00 56.97 69 HIS A O 1
ATOM 516 N N . ASP A 1 70 ? 9.938 -9.302 -20.779 1.00 72.56 70 ASP A N 1
ATOM 517 C CA . ASP A 1 70 ? 9.257 -8.010 -20.795 1.00 72.56 70 ASP A CA 1
ATOM 518 C C . ASP A 1 70 ? 10.284 -6.869 -20.620 1.00 72.56 70 ASP A C 1
ATOM 520 O O . ASP A 1 70 ? 11.025 -6.784 -19.627 1.00 72.56 70 ASP A O 1
ATOM 524 N N . GLU A 1 71 ? 10.357 -5.995 -21.625 1.00 78.62 71 GLU A N 1
ATOM 525 C CA . GLU A 1 71 ? 11.269 -4.852 -21.648 1.00 78.62 71 GLU A CA 1
ATOM 526 C C . GLU A 1 71 ? 11.005 -3.905 -20.466 1.00 78.62 71 GLU A C 1
ATOM 528 O O . GLU A 1 71 ? 11.944 -3.327 -19.912 1.00 78.62 71 GLU A O 1
ATOM 533 N N . GLY A 1 72 ? 9.746 -3.800 -20.027 1.00 78.12 72 GLY A N 1
ATOM 534 C CA . GLY A 1 72 ? 9.330 -3.031 -18.860 1.00 78.12 72 GLY A CA 1
ATOM 535 C C . GLY A 1 72 ? 9.886 -3.608 -17.563 1.00 78.12 72 GLY A C 1
ATOM 536 O O . GLY A 1 72 ? 10.460 -2.865 -16.771 1.00 78.12 72 GLY A O 1
ATOM 537 N N . ILE A 1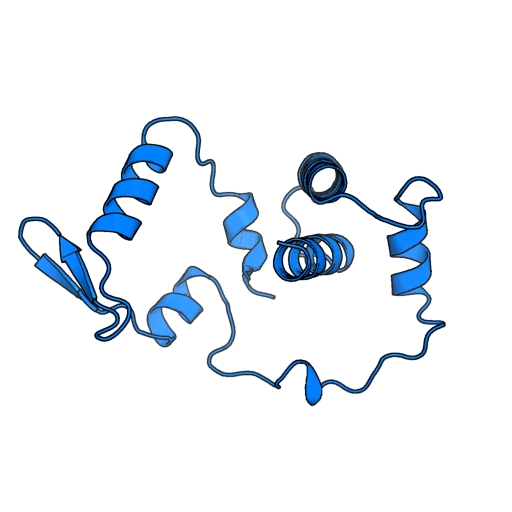 73 ? 9.823 -4.931 -17.370 1.00 78.75 73 ILE A N 1
ATOM 538 C CA . ILE A 1 73 ? 10.397 -5.599 -16.184 1.00 78.75 73 ILE A CA 1
ATOM 539 C C . ILE A 1 73 ? 11.924 -5.456 -16.171 1.00 78.75 73 ILE A C 1
ATOM 541 O O . ILE A 1 73 ? 12.527 -5.195 -15.129 1.00 78.75 73 ILE A O 1
ATOM 545 N N . SER A 1 74 ? 12.564 -5.578 -17.336 1.00 81.31 74 SER A N 1
ATOM 546 C CA . SER A 1 74 ? 14.013 -5.399 -17.465 1.00 81.31 74 SER A CA 1
ATOM 547 C C . SER A 1 74 ? 14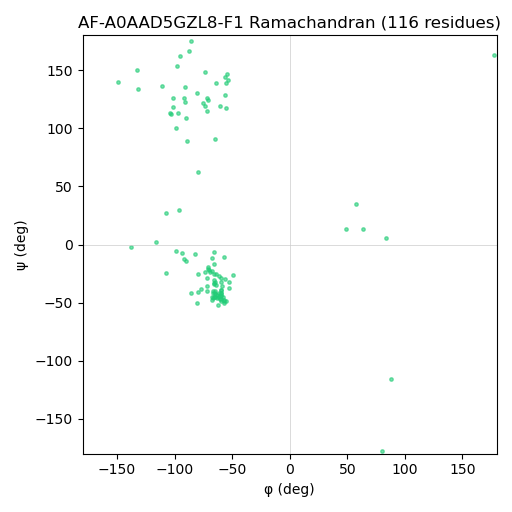.449 -3.964 -17.158 1.00 81.31 74 SER A C 1
ATOM 549 O O . SER A 1 74 ? 15.447 -3.762 -16.466 1.00 81.31 74 SER A O 1
ATOM 551 N N . LYS A 1 75 ? 13.708 -2.961 -17.649 1.00 85.25 75 LYS A N 1
ATOM 552 C CA . LYS A 1 75 ? 13.931 -1.539 -17.337 1.00 85.25 75 LYS A CA 1
ATOM 553 C C . LYS A 1 75 ? 13.716 -1.258 -15.853 1.00 85.25 75 LYS A C 1
ATOM 555 O O . LYS A 1 75 ? 14.578 -0.653 -15.226 1.00 85.25 75 LYS A O 1
ATOM 560 N N . TRP A 1 76 ? 12.629 -1.774 -15.289 1.00 85.69 76 TRP A N 1
ATOM 561 C CA . TRP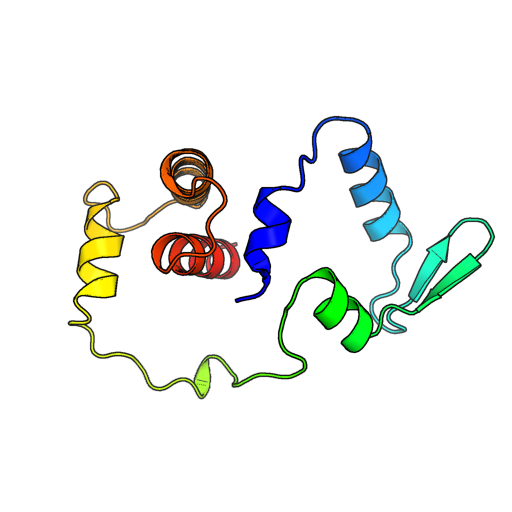 A 1 76 ? 12.295 -1.659 -13.874 1.00 85.69 76 TRP A CA 1
ATOM 562 C C . TRP A 1 76 ? 13.401 -2.227 -12.973 1.00 85.69 76 TRP A C 1
ATOM 564 O O . TRP A 1 76 ? 13.890 -1.536 -12.081 1.00 85.69 76 TRP A O 1
ATOM 574 N N . LYS A 1 77 ? 13.867 -3.452 -13.250 1.00 82.31 77 LYS A N 1
ATOM 575 C CA . LYS A 1 77 ? 14.890 -4.134 -12.444 1.00 82.31 77 LYS A CA 1
ATOM 576 C C . LYS A 1 77 ? 16.246 -3.424 -12.479 1.00 82.31 77 LYS A C 1
ATOM 578 O O . LYS A 1 77 ? 16.968 -3.452 -11.488 1.00 82.31 77 LYS A O 1
ATOM 583 N N . LYS A 1 78 ? 16.589 -2.768 -13.595 1.00 85.62 78 LYS A N 1
ATOM 584 C CA . LYS A 1 78 ? 17.832 -1.986 -13.744 1.00 85.62 78 LYS A CA 1
ATOM 585 C C . LYS A 1 78 ? 17.899 -0.754 -12.838 1.00 85.62 78 LYS A C 1
ATOM 587 O O . LYS A 1 78 ? 18.990 -0.224 -12.658 1.00 85.62 78 LYS A O 1
ATOM 592 N N . ARG A 1 79 ? 16.772 -0.306 -12.275 1.00 84.75 79 ARG A N 1
ATOM 593 C CA . ARG A 1 79 ? 16.740 0.808 -11.314 1.00 84.75 79 ARG A CA 1
ATOM 594 C C . ARG A 1 79 ? 17.347 0.430 -9.959 1.00 84.75 79 ARG A C 1
ATOM 596 O O . ARG A 1 79 ? 17.754 1.301 -9.200 1.00 84.75 79 ARG A O 1
ATOM 603 N N . TYR A 1 80 ? 17.446 -0.867 -9.671 1.00 83.62 80 TYR A N 1
ATOM 604 C CA . TYR A 1 80 ? 18.026 -1.384 -8.439 1.00 83.62 80 TYR A CA 1
ATOM 605 C C . TYR A 1 80 ? 19.485 -1.810 -8.628 1.00 83.62 80 TYR A C 1
ATOM 607 O O . TYR A 1 80 ? 19.877 -2.222 -9.724 1.00 83.62 80 TYR A O 1
ATOM 615 N N . PRO A 1 81 ? 20.300 -1.784 -7.554 1.00 81.50 81 PRO A N 1
ATOM 616 C CA . PRO A 1 81 ? 21.628 -2.381 -7.580 1.00 81.50 81 PRO A CA 1
ATOM 617 C C . PRO A 1 81 ? 21.553 -3.849 -8.024 1.00 81.50 81 PRO A C 1
ATOM 619 O O . PRO A 1 81 ? 20.579 -4.529 -7.683 1.00 81.50 81 PRO A O 1
ATOM 622 N N . PRO A 1 82 ? 22.570 -4.366 -8.739 1.00 75.25 82 PRO A N 1
ATOM 623 C CA . PRO A 1 82 ? 22.608 -5.755 -9.179 1.00 75.25 82 PRO A CA 1
ATOM 624 C C . PRO A 1 82 ? 22.683 -6.683 -7.962 1.00 75.25 82 PRO A C 1
ATOM 626 O O . PRO A 1 82 ? 23.749 -7.017 -7.455 1.00 75.25 82 PRO A O 1
ATOM 629 N N . SER A 1 83 ? 21.511 -7.078 -7.483 1.00 74.06 83 SER A N 1
ATOM 630 C CA . SER A 1 83 ? 21.301 -7.938 -6.330 1.00 74.06 83 SER A CA 1
ATOM 631 C C . SER A 1 83 ? 20.293 -9.018 -6.696 1.00 74.06 83 SER A C 1
ATOM 633 O O . SER A 1 83 ? 19.398 -8.825 -7.523 1.00 74.06 83 SER A O 1
ATOM 635 N N . ARG A 1 84 ? 20.430 -10.179 -6.054 1.00 69.50 84 ARG A N 1
ATOM 636 C CA . ARG A 1 84 ? 19.452 -11.265 -6.167 1.00 69.50 84 ARG A CA 1
ATOM 637 C C . ARG A 1 84 ? 18.126 -10.909 -5.490 1.00 69.50 84 ARG A C 1
ATOM 639 O O . ARG A 1 84 ? 17.099 -11.467 -5.858 1.00 69.50 84 ARG A O 1
ATOM 646 N N . PHE A 1 85 ? 18.160 -9.989 -4.529 1.00 72.50 85 PHE A N 1
ATOM 647 C CA . PHE A 1 85 ? 17.016 -9.574 -3.731 1.00 72.50 85 PHE A CA 1
ATOM 648 C C . PHE A 1 85 ? 16.928 -8.050 -3.674 1.00 72.50 85 PHE A C 1
ATOM 650 O O . PHE A 1 85 ? 17.935 -7.376 -3.437 1.00 72.50 85 PHE A O 1
ATOM 657 N N . ILE A 1 86 ? 15.725 -7.523 -3.881 1.00 79.62 86 ILE A N 1
ATOM 658 C CA . ILE A 1 86 ? 15.415 -6.109 -3.689 1.00 79.62 86 ILE A CA 1
ATOM 659 C C . ILE A 1 86 ? 14.700 -6.012 -2.346 1.00 79.62 86 ILE A C 1
ATOM 661 O O . ILE A 1 86 ? 13.654 -6.627 -2.160 1.00 79.62 86 ILE A O 1
ATOM 665 N N . SER A 1 87 ? 15.287 -5.287 -1.396 1.00 80.88 87 SER A N 1
ATOM 666 C CA . SER A 1 87 ? 14.690 -5.156 -0.066 1.00 80.88 87 SER A CA 1
ATOM 667 C C . SER A 1 87 ? 13.467 -4.229 -0.081 1.00 80.88 87 SER A C 1
ATOM 669 O O . SER A 1 87 ? 13.483 -3.237 -0.814 1.00 80.88 87 SER A O 1
ATOM 671 N N . PRO A 1 88 ? 12.454 -4.467 0.778 1.00 79.19 88 PRO A N 1
ATOM 672 C CA . PRO A 1 88 ? 11.311 -3.561 0.918 1.00 79.19 88 PRO A CA 1
ATOM 673 C C . PRO A 1 88 ? 11.739 -2.113 1.186 1.00 79.19 88 PRO A C 1
ATOM 675 O O . PRO A 1 88 ? 11.192 -1.184 0.606 1.00 79.19 88 PRO A O 1
ATOM 678 N N . LYS A 1 89 ? 12.804 -1.915 1.976 1.00 81.25 89 LYS A N 1
ATOM 679 C CA . LYS A 1 89 ? 13.389 -0.590 2.226 1.00 81.25 89 LYS A CA 1
ATOM 680 C C . LYS A 1 89 ? 13.831 0.109 0.937 1.00 81.25 89 LYS A C 1
ATOM 682 O O . LYS A 1 89 ? 13.534 1.279 0.749 1.00 81.25 89 LYS A O 1
ATOM 687 N N . GLN A 1 90 ? 14.510 -0.607 0.039 1.00 82.06 90 GLN A N 1
ATOM 688 C CA . GLN A 1 90 ? 14.920 -0.045 -1.250 1.00 82.06 90 GLN A CA 1
ATOM 689 C C . GLN A 1 90 ? 13.719 0.288 -2.135 1.00 82.06 90 GLN A C 1
ATOM 691 O O . GLN A 1 90 ? 13.788 1.243 -2.895 1.00 82.06 90 GLN A O 1
ATOM 696 N N . MET A 1 91 ? 12.631 -0.482 -2.060 1.00 82.62 91 MET A N 1
ATOM 697 C CA . MET A 1 91 ? 11.407 -0.180 -2.809 1.00 82.62 91 MET A CA 1
ATOM 698 C C . MET A 1 91 ? 10.753 1.100 -2.299 1.00 82.62 91 MET A C 1
ATOM 700 O O . MET A 1 91 ? 10.448 1.970 -3.105 1.00 82.62 91 MET A O 1
ATOM 704 N N . VAL A 1 92 ? 10.624 1.249 -0.978 1.00 80.06 92 VAL A N 1
ATOM 705 C CA . VAL A 1 92 ? 10.097 2.472 -0.351 1.00 80.06 92 VAL A CA 1
ATOM 706 C C . VAL A 1 92 ? 10.956 3.685 -0.715 1.00 80.06 92 VAL A C 1
ATOM 708 O O . VAL A 1 92 ? 10.422 4.674 -1.202 1.00 80.06 92 VAL A O 1
ATOM 711 N N . ASP A 1 93 ? 12.286 3.576 -0.608 1.00 82.31 93 ASP A N 1
ATOM 712 C CA . ASP A 1 93 ? 13.201 4.661 -0.986 1.00 82.31 93 ASP A CA 1
ATOM 713 C C . ASP A 1 93 ? 13.045 5.077 -2.463 1.00 82.31 93 ASP A C 1
ATOM 715 O O . ASP A 1 93 ? 13.219 6.249 -2.794 1.00 82.31 93 ASP A O 1
ATOM 719 N N . MET A 1 94 ? 12.767 4.128 -3.365 1.00 81.69 94 MET A N 1
ATOM 720 C CA . MET A 1 94 ? 12.567 4.408 -4.794 1.00 81.69 94 MET A CA 1
ATOM 721 C C . MET A 1 94 ? 11.192 5.013 -5.069 1.00 81.69 94 MET A C 1
ATOM 723 O O . MET A 1 94 ? 11.102 5.942 -5.866 1.00 81.69 94 MET A O 1
ATOM 727 N N . ILE A 1 95 ? 10.146 4.553 -4.378 1.00 79.31 95 ILE A N 1
ATOM 728 C CA . ILE A 1 95 ? 8.816 5.166 -4.440 1.00 79.31 95 ILE A CA 1
ATOM 729 C C . ILE A 1 95 ? 8.904 6.630 -3.988 1.00 79.31 95 ILE A C 1
ATOM 731 O O . ILE A 1 95 ? 8.466 7.513 -4.719 1.00 79.31 95 ILE A O 1
ATOM 735 N N . ASP A 1 96 ? 9.553 6.910 -2.858 1.00 76.50 96 ASP A N 1
ATOM 736 C CA . ASP A 1 96 ? 9.675 8.275 -2.330 1.00 76.50 96 ASP A CA 1
ATOM 737 C C . ASP A 1 96 ? 10.506 9.200 -3.235 1.00 76.50 96 ASP A C 1
ATOM 739 O O . ASP A 1 96 ? 10.229 10.398 -3.325 1.00 76.50 96 ASP A O 1
ATOM 743 N N . LYS A 1 97 ? 11.533 8.666 -3.911 1.00 76.56 97 LYS A N 1
ATOM 744 C CA . LYS A 1 97 ? 12.433 9.454 -4.772 1.00 76.56 97 LYS A CA 1
ATOM 745 C C . LYS A 1 97 ? 11.926 9.645 -6.195 1.00 76.56 97 LYS A C 1
ATOM 747 O O . LYS A 1 97 ? 12.132 10.715 -6.759 1.00 76.56 97 LYS A O 1
ATOM 752 N N . GLU A 1 98 ? 11.360 8.604 -6.798 1.00 71.19 98 GLU A N 1
ATOM 753 C CA . GLU A 1 98 ? 11.072 8.569 -8.236 1.00 71.19 98 GLU A CA 1
ATOM 754 C C . GLU A 1 98 ? 9.589 8.700 -8.557 1.00 71.19 98 GLU A C 1
ATOM 756 O O . GLU A 1 98 ? 9.259 9.148 -9.652 1.00 71.19 98 GLU A O 1
ATOM 761 N N . SER A 1 99 ? 8.687 8.335 -7.638 1.00 64.50 99 SER A N 1
ATOM 762 C CA . SER A 1 99 ? 7.265 8.274 -7.979 1.00 64.50 99 SER A CA 1
ATOM 763 C C . SER A 1 99 ? 6.691 9.651 -8.306 1.00 64.50 99 SER A C 1
ATOM 765 O O . SER A 1 99 ? 5.717 9.711 -9.041 1.00 64.50 99 SER A O 1
ATOM 767 N N . ASN A 1 100 ? 7.252 10.766 -7.813 1.00 61.03 100 ASN A N 1
ATOM 768 C CA . ASN A 1 100 ? 6.709 12.127 -8.005 1.00 61.03 100 ASN A CA 1
ATOM 769 C C . ASN A 1 100 ? 5.192 12.265 -7.697 1.00 61.03 100 ASN A C 1
ATOM 771 O O . ASN A 1 100 ? 4.581 13.278 -8.031 1.00 61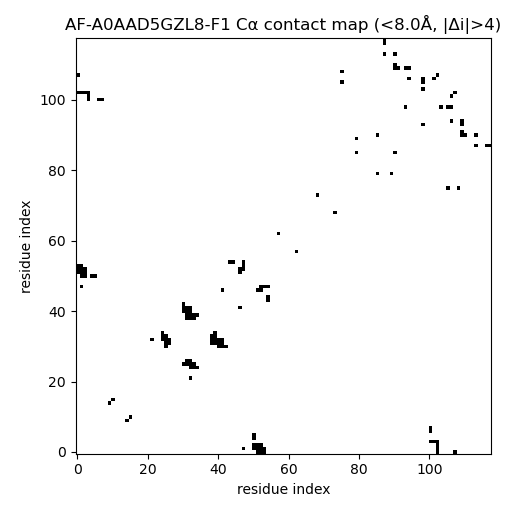.03 100 ASN A O 1
ATOM 775 N N . GLY A 1 101 ? 4.575 11.270 -7.045 1.00 60.38 101 GLY A N 1
ATOM 776 C CA . GLY A 1 101 ? 3.127 11.166 -6.851 1.00 60.38 101 GLY A CA 1
ATOM 777 C C . GLY A 1 101 ? 2.336 10.555 -8.021 1.00 60.38 101 GLY A C 1
ATOM 778 O O . GLY A 1 101 ? 1.107 10.534 -7.955 1.00 60.38 101 GLY A O 1
ATOM 779 N N . GLU A 1 102 ? 2.984 10.065 -9.079 1.00 65.75 102 GLU A N 1
ATOM 780 C CA . GLU A 1 102 ? 2.338 9.448 -10.240 1.00 65.75 102 GLU A CA 1
ATOM 781 C C . GLU A 1 102 ? 2.169 7.924 -10.083 1.00 65.75 102 GLU A C 1
ATOM 783 O O . GLU A 1 102 ? 3.085 7.201 -9.690 1.00 65.75 102 GLU A O 1
ATOM 788 N N . ASP A 1 103 ? 0.978 7.421 -10.442 1.00 70.50 103 ASP A N 1
ATOM 789 C CA . ASP A 1 103 ? 0.652 5.986 -10.529 1.00 70.50 103 ASP A CA 1
ATOM 790 C C . ASP A 1 103 ? 1.180 5.379 -11.845 1.00 70.50 103 ASP A C 1
ATOM 792 O O . ASP A 1 103 ? 0.421 4.926 -12.715 1.00 70.50 103 ASP A O 1
ATOM 796 N N . ASP A 1 104 ? 2.499 5.412 -12.011 1.00 78.06 104 ASP A N 1
ATOM 797 C CA . ASP A 1 104 ? 3.191 4.887 -13.183 1.00 78.06 104 ASP A CA 1
ATOM 798 C C . ASP A 1 104 ? 3.481 3.373 -13.068 1.00 78.06 104 ASP A C 1
ATOM 800 O O . ASP A 1 104 ? 3.183 2.706 -12.072 1.00 78.06 104 ASP A O 1
ATOM 804 N N . PHE A 1 105 ? 4.018 2.776 -14.137 1.00 80.81 105 PHE A N 1
ATOM 805 C CA . PHE A 1 105 ? 4.329 1.340 -14.156 1.00 80.81 105 PHE A CA 1
ATOM 806 C C . PHE A 1 105 ? 5.324 0.949 -13.056 1.00 80.81 105 PHE A C 1
ATOM 808 O O . PHE A 1 105 ? 5.184 -0.105 -12.437 1.00 80.81 105 PHE A O 1
ATOM 815 N N . ASN A 1 106 ? 6.314 1.801 -12.814 1.00 81.62 106 ASN A N 1
ATOM 816 C CA . ASN A 1 106 ? 7.373 1.560 -11.853 1.00 81.62 106 ASN A CA 1
ATOM 817 C C . ASN A 1 106 ? 6.847 1.565 -10.418 1.00 81.62 106 ASN A C 1
ATOM 819 O O . ASN A 1 106 ? 7.102 0.611 -9.686 1.00 81.62 106 ASN A O 1
ATOM 823 N N . PHE A 1 107 ? 6.043 2.569 -10.063 1.00 81.06 107 PHE A N 1
ATOM 824 C CA . PHE A 1 107 ? 5.342 2.642 -8.790 1.00 81.06 107 PHE A CA 1
ATOM 825 C C . PHE A 1 107 ? 4.489 1.395 -8.559 1.00 81.06 107 PHE A C 1
ATOM 827 O O . PHE A 1 107 ? 4.592 0.765 -7.510 1.00 81.06 107 PHE A O 1
ATOM 834 N N . ARG A 1 108 ? 3.687 0.979 -9.551 1.00 79.19 108 ARG A N 1
ATOM 835 C CA . ARG A 1 108 ? 2.848 -0.226 -9.425 1.00 79.19 108 ARG A CA 1
ATOM 836 C C . ARG A 1 108 ? 3.678 -1.478 -9.166 1.00 79.19 108 ARG A C 1
ATOM 838 O O . ARG A 1 108 ? 3.279 -2.301 -8.348 1.00 79.19 108 ARG A O 1
ATOM 845 N N . MET A 1 109 ? 4.811 -1.629 -9.847 1.00 80.38 109 MET A N 1
ATOM 846 C CA . MET A 1 109 ? 5.706 -2.771 -9.652 1.00 80.38 109 MET A CA 1
ATOM 847 C C . MET A 1 109 ? 6.359 -2.755 -8.266 1.00 80.38 109 MET A C 1
ATOM 849 O O . MET A 1 109 ? 6.356 -3.782 -7.588 1.00 80.38 109 MET A O 1
ATOM 853 N N . ASP A 1 110 ? 6.856 -1.599 -7.822 1.00 82.00 110 ASP A N 1
ATOM 854 C CA . ASP A 1 110 ? 7.470 -1.436 -6.498 1.00 82.00 110 ASP A CA 1
ATOM 855 C C . ASP A 1 110 ? 6.453 -1.709 -5.390 1.00 82.00 110 ASP A C 1
ATOM 857 O O . ASP A 1 110 ? 6.727 -2.465 -4.461 1.00 82.00 110 ASP A O 1
ATOM 861 N N . PHE A 1 111 ? 5.247 -1.158 -5.533 1.00 78.94 111 PHE A N 1
ATOM 862 C CA . PHE A 1 111 ? 4.143 -1.341 -4.601 1.00 78.94 111 PHE A CA 1
ATOM 863 C C . PHE A 1 111 ? 3.711 -2.810 -4.515 1.00 78.94 111 PHE A C 1
ATOM 865 O O . PHE A 1 111 ? 3.683 -3.375 -3.425 1.00 78.94 111 PHE A O 1
ATOM 872 N N . ILE A 1 112 ? 3.427 -3.466 -5.647 1.00 77.81 112 ILE A N 1
ATOM 873 C CA . ILE A 1 112 ? 2.962 -4.864 -5.659 1.00 77.81 112 ILE A CA 1
ATOM 874 C C . ILE A 1 112 ? 4.011 -5.800 -5.059 1.00 77.81 112 ILE A C 1
ATOM 876 O O . ILE A 1 112 ? 3.666 -6.673 -4.265 1.00 77.81 112 ILE A O 1
ATOM 880 N N . ILE A 1 113 ? 5.288 -5.633 -5.415 1.00 77.62 113 ILE A N 1
ATOM 881 C CA . ILE A 1 113 ? 6.331 -6.523 -4.898 1.00 77.62 113 ILE A CA 1
ATOM 882 C C . ILE A 1 113 ? 6.590 -6.246 -3.418 1.00 77.62 113 ILE A C 1
ATOM 884 O O . ILE A 1 113 ? 6.786 -7.198 -2.665 1.00 77.62 113 ILE A O 1
ATOM 888 N N . CYS A 1 114 ? 6.520 -4.990 -2.971 1.00 76.81 114 CYS A N 1
ATOM 889 C CA . CYS A 1 114 ? 6.586 -4.661 -1.550 1.00 76.81 114 CYS A CA 1
ATOM 890 C C . CYS A 1 114 ? 5.483 -5.395 -0.767 1.00 76.81 114 CYS A C 1
ATOM 892 O O . CYS A 1 114 ? 5.793 -6.087 0.196 1.00 76.81 114 CYS A O 1
ATOM 894 N N . PHE A 1 115 ? 4.232 -5.363 -1.244 1.00 71.25 115 PHE A N 1
ATOM 895 C CA . PHE A 1 115 ? 3.111 -6.089 -0.627 1.00 71.25 115 PHE A CA 1
ATOM 896 C C . PHE A 1 115 ? 3.232 -7.618 -0.688 1.00 71.25 115 PHE A C 1
ATOM 898 O O . PHE A 1 115 ? 2.711 -8.291 0.190 1.00 71.25 115 PHE A O 1
ATOM 905 N N . TYR A 1 116 ? 3.883 -8.179 -1.711 1.00 68.62 116 TYR A N 1
ATOM 906 C CA . TYR A 1 116 ? 4.083 -9.630 -1.826 1.00 68.62 116 TYR A CA 1
ATOM 907 C C . TYR A 1 116 ? 5.242 -10.153 -0.960 1.00 68.62 116 TYR A C 1
ATOM 909 O O . TYR A 1 116 ? 5.294 -11.336 -0.637 1.00 68.62 116 TYR A O 1
ATOM 917 N N . THR A 1 117 ? 6.216 -9.295 -0.646 1.00 65.12 117 THR A N 1
ATOM 918 C CA . THR A 1 117 ? 7.452 -9.690 0.054 1.00 65.12 117 THR A CA 1
ATOM 919 C C . THR A 1 117 ? 7.344 -9.547 1.580 1.00 65.12 117 THR A C 1
ATOM 921 O O . THR A 1 117 ? 8.223 -10.039 2.290 1.00 65.12 117 THR A O 1
ATOM 924 N N . ILE A 1 118 ? 6.305 -8.866 2.075 1.00 51.59 118 ILE A N 1
ATOM 925 C CA . ILE A 1 118 ? 5.959 -8.717 3.501 1.00 51.59 118 ILE A CA 1
ATOM 926 C C . ILE A 1 118 ? 4.959 -9.811 3.877 1.00 51.59 118 ILE A C 1
ATOM 928 O O . ILE A 1 118 ? 5.140 -10.403 4.963 1.00 51.59 118 ILE A O 1
#

Secondary structure (DSSP, 8-state):
-GGGGGGG----SHHHHHHHHHHHHEETTTTEEE-SS-EEE--HHHHHHHH-PPSS---GGGSPPPPTT-HHHHHHHTTS-S-S---HHHHHHHHHHH-TT---HHHHHHHHHHHHH-